Protein AF-A0A931HSE4-F1 (afdb_monomer_lite)

InterPro domains:
  IPR012925 TipAS antibiotic-recognition domain [PF07739] (21-78)
 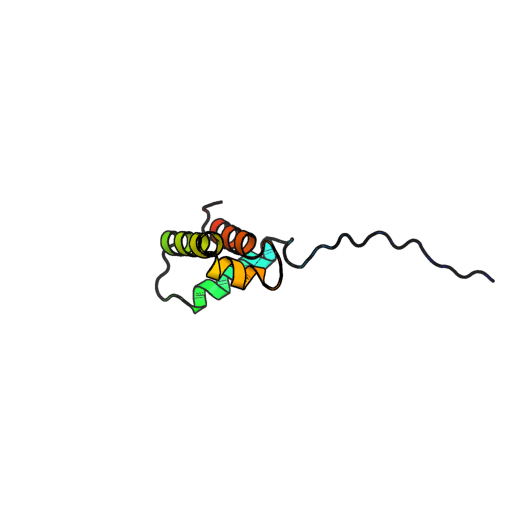 IPR036244 TipA-like multidrug resistance regulator, antibiotic-recognition domain [G3DSA:1.10.490.50] (8-81)
  IPR036244 TipA-like multidrug resistance regulator, antibiotic-recognition domain [SSF89082] (23-80)

Foldseek 3Di:
DDDDDDDDDDDPPPDPLPDLVVVLVVLVVVVVVPDPDDDLVVQLVVLVCCVVPPVNVCVQCVPPHCRSVSSNVSSCVNSVND

Organism: NCBI:txid311194

Structure (mmCIF, N/CA/C/O backbone):
data_AF-A0A931HSE4-F1
#
_entry.id   AF-A0A931HSE4-F1
#
loop_
_atom_site.group_PDB
_atom_site.id
_atom_site.type_symbol
_atom_site.label_atom_id
_atom_site.label_alt_id
_atom_site.label_comp_id
_atom_site.label_asym_id
_atom_site.label_entity_id
_atom_site.label_seq_id
_atom_site.pdbx_PDB_ins_code
_atom_site.Cartn_x
_atom_site.Cartn_y
_atom_site.Cartn_z
_atom_site.occupancy
_atom_site.B_iso_or_equiv
_atom_site.auth_seq_id
_atom_site.auth_comp_id
_atom_site.auth_asym_id
_atom_site.auth_atom_id
_atom_site.pdbx_PDB_model_num
ATOM 1 N N . MET A 1 1 ? 23.292 -45.348 -31.125 1.00 39.94 1 MET A N 1
ATOM 2 C CA . MET A 1 1 ? 23.514 -44.356 -30.051 1.00 39.94 1 MET A CA 1
ATOM 3 C C . MET A 1 1 ? 22.167 -43.767 -29.674 1.00 39.94 1 MET A C 1
ATOM 5 O O . MET A 1 1 ? 21.585 -43.057 -30.479 1.00 39.94 1 MET A O 1
ATOM 9 N N . ILE A 1 2 ? 21.633 -44.146 -28.514 1.00 42.00 2 ILE A N 1
ATOM 10 C CA . ILE A 1 2 ? 20.368 -43.621 -27.987 1.00 42.00 2 ILE A CA 1
ATOM 11 C C . ILE A 1 2 ? 20.734 -42.610 -26.896 1.00 42.00 2 ILE A C 1
ATOM 13 O O . ILE A 1 2 ? 21.102 -43.013 -25.798 1.00 42.00 2 ILE A O 1
ATOM 17 N N . SER A 1 3 ? 20.626 -41.320 -27.203 1.00 38.06 3 SER A N 1
ATOM 18 C CA . SER A 1 3 ? 20.496 -40.241 -26.215 1.00 38.06 3 SER A CA 1
ATOM 19 C C . SER A 1 3 ? 19.283 -39.433 -26.660 1.00 38.06 3 SER A C 1
ATOM 21 O O . SER A 1 3 ? 19.314 -38.801 -27.707 1.00 38.06 3 SER A O 1
ATOM 23 N N . ARG A 1 4 ? 18.099 -39.684 -26.088 1.00 47.56 4 ARG A N 1
ATOM 24 C CA . ARG A 1 4 ? 17.595 -38.970 -24.905 1.00 47.56 4 ARG A CA 1
ATOM 25 C C . ARG A 1 4 ? 17.900 -37.480 -25.015 1.00 47.56 4 ARG A C 1
ATOM 27 O O . ARG A 1 4 ? 18.950 -37.061 -24.561 1.00 47.56 4 ARG A O 1
ATOM 34 N N . ASP A 1 5 ? 16.932 -36.706 -25.493 1.00 49.34 5 ASP A N 1
ATOM 35 C CA . ASP A 1 5 ? 16.533 -35.575 -24.674 1.00 49.34 5 ASP A CA 1
ATOM 36 C C . ASP A 1 5 ? 15.031 -35.339 -24.703 1.00 49.34 5 ASP A C 1
ATOM 38 O O . ASP A 1 5 ? 14.338 -35.362 -25.717 1.00 49.34 5 ASP A O 1
ATOM 42 N N . ASN A 1 6 ? 14.555 -35.282 -23.475 1.00 37.44 6 ASN A N 1
ATOM 43 C CA . ASN A 1 6 ? 13.214 -35.505 -23.009 1.00 37.44 6 ASN A CA 1
ATOM 44 C C . ASN A 1 6 ? 12.441 -34.190 -23.089 1.00 37.44 6 ASN A C 1
ATOM 46 O O . ASN A 1 6 ? 12.909 -33.160 -22.603 1.00 37.44 6 ASN A O 1
ATOM 50 N N . HIS A 1 7 ? 11.228 -34.248 -23.632 1.00 45.62 7 HIS A N 1
ATOM 51 C CA . HIS A 1 7 ? 10.191 -33.249 -23.416 1.00 45.62 7 HIS A CA 1
ATOM 52 C C . HIS A 1 7 ? 10.139 -32.855 -21.928 1.00 45.62 7 HIS A C 1
ATOM 54 O O . HIS A 1 7 ? 9.608 -33.588 -21.092 1.00 45.62 7 HIS A O 1
ATOM 60 N N . ARG A 1 8 ? 10.650 -31.673 -21.570 1.00 46.66 8 ARG A N 1
ATOM 61 C CA . ARG A 1 8 ? 10.331 -31.033 -20.291 1.00 46.66 8 ARG A CA 1
ATOM 62 C C . ARG A 1 8 ? 9.381 -29.876 -20.548 1.00 46.66 8 ARG A C 1
ATOM 64 O O . ARG A 1 8 ? 9.778 -28.777 -20.913 1.00 46.66 8 ARG A O 1
ATOM 71 N N . LYS A 1 9 ? 8.103 -30.232 -20.378 1.00 43.09 9 LYS A N 1
ATOM 72 C CA . LYS A 1 9 ? 6.949 -29.412 -19.990 1.00 43.09 9 LYS A CA 1
ATOM 73 C C . LYS A 1 9 ? 7.303 -27.996 -19.531 1.00 43.09 9 LYS A C 1
ATOM 75 O O . LYS A 1 9 ? 8.161 -27.807 -18.671 1.00 43.09 9 LYS A O 1
ATOM 80 N N . GLY A 1 10 ? 6.530 -27.044 -20.049 1.00 41.50 10 GLY A N 1
ATOM 81 C CA . GLY A 1 10 ? 6.582 -25.634 -19.701 1.00 41.50 10 GLY A CA 1
ATOM 82 C C . GLY A 1 10 ? 6.650 -25.378 -18.198 1.00 41.50 10 GLY A C 1
ATOM 83 O O . GLY A 1 10 ? 5.781 -25.792 -17.431 1.00 41.50 10 GLY A O 1
ATOM 84 N N . ARG A 1 11 ? 7.670 -24.620 -17.802 1.00 41.41 11 ARG A N 1
ATOM 85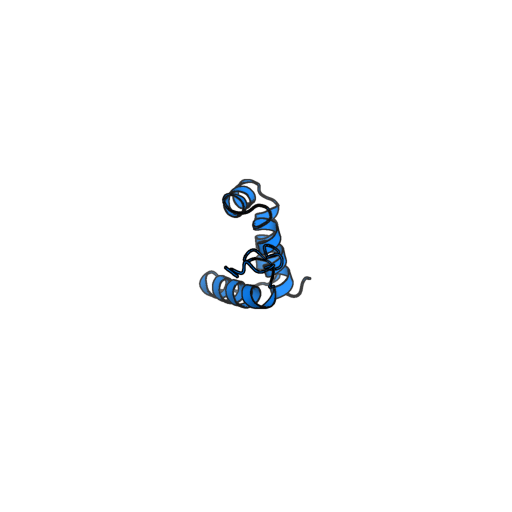 C CA . ARG A 1 11 ? 7.579 -23.765 -16.626 1.00 41.41 11 ARG A CA 1
ATOM 86 C C . ARG A 1 11 ? 6.708 -22.585 -17.034 1.00 41.41 11 ARG A C 1
ATOM 88 O O . ARG A 1 11 ? 7.171 -21.695 -17.736 1.00 41.41 11 ARG A O 1
ATOM 95 N N . ARG A 1 12 ? 5.436 -22.605 -16.629 1.00 44.78 12 ARG A N 1
ATOM 96 C CA . ARG A 1 12 ? 4.702 -21.351 -16.450 1.00 44.78 12 ARG A CA 1
ATOM 97 C C . ARG A 1 12 ? 5.502 -20.571 -15.415 1.00 44.78 12 ARG A C 1
ATOM 99 O O . ARG A 1 12 ? 5.800 -21.110 -14.352 1.00 44.78 12 ARG A O 1
ATOM 106 N N . GLU A 1 13 ? 5.927 -19.373 -15.772 1.00 44.38 13 GLU A N 1
ATOM 107 C CA . GLU A 1 13 ? 6.644 -18.468 -14.886 1.00 44.38 13 GLU A CA 1
ATOM 108 C C . GLU A 1 13 ? 5.685 -18.003 -13.787 1.00 44.38 13 GLU A C 1
ATOM 110 O O . GLU A 1 13 ? 5.058 -16.953 -13.867 1.00 44.38 13 GLU A O 1
ATOM 115 N N . SER A 1 14 ? 5.514 -18.824 -12.755 1.00 46.97 14 SER A N 1
ATOM 116 C CA . SER A 1 14 ? 4.942 -18.391 -11.490 1.00 46.97 14 SER A CA 1
ATOM 117 C C . SER A 1 14 ? 6.012 -17.563 -10.785 1.00 46.97 14 SER A C 1
ATOM 119 O O . SER A 1 14 ? 6.848 -18.090 -10.049 1.00 46.97 14 SER A O 1
ATOM 121 N N . GLY A 1 15 ? 6.038 -16.266 -11.092 1.00 48.56 15 GLY A N 1
ATOM 122 C CA . GLY A 1 15 ? 6.793 -15.291 -10.316 1.00 48.56 15 GLY A CA 1
ATOM 123 C C . GLY A 1 15 ? 6.353 -15.306 -8.842 1.00 48.56 15 GLY A C 1
ATOM 124 O O . GLY A 1 15 ? 5.262 -15.786 -8.531 1.00 48.56 15 GLY A O 1
ATOM 125 N N . PRO A 1 16 ? 7.165 -14.758 -7.923 1.00 50.03 16 PRO A N 1
ATOM 126 C CA . PRO A 1 16 ? 7.003 -14.893 -6.465 1.00 50.03 16 PRO A CA 1
ATOM 127 C C . PRO A 1 16 ? 5.752 -14.212 -5.863 1.00 50.03 16 PRO A C 1
ATOM 129 O O . PRO A 1 16 ? 5.660 -14.066 -4.650 1.00 50.03 16 PRO A O 1
ATOM 132 N N . PHE A 1 17 ? 4.793 -13.790 -6.689 1.00 50.50 17 PHE A N 1
ATOM 133 C CA . PHE A 1 17 ? 3.615 -13.007 -6.306 1.00 50.50 17 PHE A CA 1
ATOM 134 C C . PHE A 1 17 ? 2.283 -13.745 -6.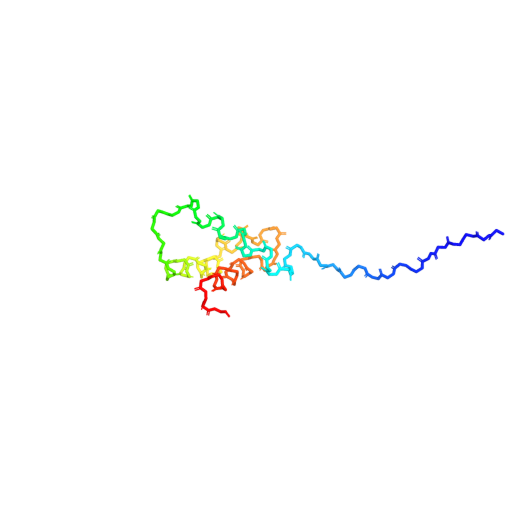520 1.00 50.50 17 PHE A C 1
ATOM 136 O O . PHE A 1 17 ? 1.230 -13.132 -6.398 1.00 50.50 17 PHE A O 1
ATOM 143 N N . HIS A 1 18 ? 2.293 -15.040 -6.861 1.00 53.88 18 HIS A N 1
ATOM 144 C CA . HIS A 1 18 ? 1.058 -15.753 -7.224 1.00 53.88 18 HIS A CA 1
ATOM 145 C C . HIS A 1 18 ? 0.382 -16.508 -6.061 1.00 53.88 18 HIS A C 1
ATOM 147 O O . HIS A 1 18 ? -0.779 -16.900 -6.187 1.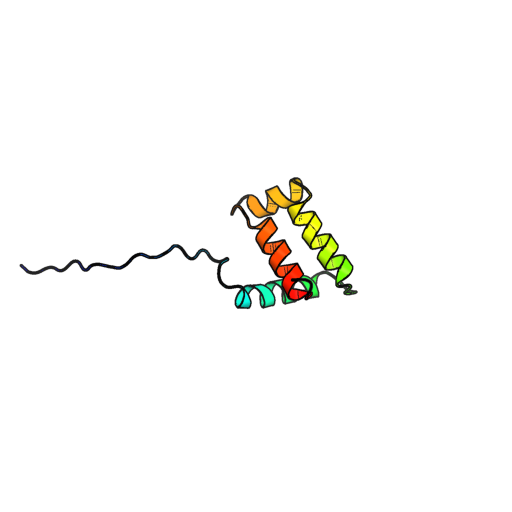00 53.88 18 HIS A O 1
ATOM 153 N N . ASP A 1 19 ? 1.061 -16.659 -4.918 1.00 55.06 19 ASP A N 1
ATOM 154 C CA . ASP A 1 19 ? 0.565 -17.445 -3.782 1.00 55.06 19 ASP A CA 1
ATOM 155 C C . ASP A 1 19 ? 0.170 -16.528 -2.611 1.00 55.06 19 ASP A C 1
ATOM 157 O O . ASP A 1 19 ? 0.967 -16.219 -1.721 1.00 55.06 19 ASP A O 1
ATOM 161 N N . ALA A 1 20 ? -1.093 -16.090 -2.608 1.00 52.62 20 ALA A N 1
ATOM 162 C CA . ALA A 1 20 ? -1.683 -15.205 -1.594 1.00 52.62 20 ALA A CA 1
ATOM 163 C C . ALA A 1 20 ? -1.468 -15.618 -0.110 1.00 52.62 20 ALA A C 1
ATOM 165 O O . ALA A 1 20 ? -1.244 -14.727 0.715 1.00 52.62 20 ALA A O 1
ATOM 166 N N . PRO A 1 21 ? -1.473 -16.915 0.280 1.00 56.38 21 PRO A N 1
ATOM 167 C CA . PRO A 1 21 ? -1.359 -17.306 1.693 1.00 56.38 21 PRO A CA 1
ATOM 168 C C . PRO A 1 21 ? 0.013 -17.026 2.321 1.00 56.38 21 PRO A C 1
ATOM 170 O O . PRO A 1 21 ? 0.115 -16.756 3.518 1.00 56.38 21 PRO A O 1
ATOM 173 N N . THR A 1 22 ? 1.088 -17.099 1.535 1.00 61.22 22 THR A N 1
ATOM 174 C CA . THR A 1 22 ? 2.463 -16.908 2.028 1.00 61.22 22 THR A CA 1
ATOM 175 C C . THR A 1 22 ? 2.760 -15.431 2.286 1.00 61.22 22 THR A C 1
ATOM 177 O O . THR A 1 22 ? 3.574 -15.096 3.140 1.00 61.22 22 THR A O 1
ATOM 180 N N . LEU A 1 23 ? 2.064 -14.546 1.571 1.00 59.41 23 LEU A N 1
ATOM 181 C CA . LEU A 1 23 ? 2.302 -13.105 1.566 1.00 59.41 23 LEU A CA 1
ATOM 182 C C . LEU A 1 23 ? 1.512 -12.382 2.665 1.00 59.41 23 LEU A C 1
ATOM 184 O O . LEU A 1 23 ? 2.036 -11.435 3.245 1.00 59.41 23 LEU A O 1
ATOM 188 N N . GLN A 1 24 ? 0.329 -12.883 3.048 1.00 59.38 24 GLN A N 1
ATOM 189 C CA . GLN A 1 24 ? -0.404 -12.389 4.227 1.00 59.38 24 GLN A CA 1
ATOM 190 C C . GLN A 1 24 ? 0.452 -12.416 5.497 1.00 59.38 24 GLN A C 1
ATOM 192 O O . GLN A 1 24 ? 0.508 -11.427 6.221 1.00 59.38 24 GLN A O 1
ATOM 197 N N . LYS A 1 25 ? 1.175 -13.519 5.729 1.00 62.69 25 LYS A N 1
ATOM 198 C CA . LYS A 1 25 ? 2.035 -13.672 6.913 1.00 62.69 25 LYS A CA 1
ATOM 199 C C . LYS A 1 25 ? 3.191 -12.674 6.954 1.00 62.69 25 LYS A C 1
ATOM 201 O O . LYS A 1 25 ? 3.650 -12.313 8.033 1.00 62.69 25 LYS A O 1
ATOM 206 N N . GLU A 1 26 ? 3.688 -12.249 5.799 1.00 68.62 26 GLU A N 1
ATOM 207 C CA . GLU A 1 26 ? 4.789 -11.285 5.721 1.00 68.62 26 GLU A CA 1
ATOM 208 C C . GLU A 1 26 ? 4.284 -9.843 5.874 1.00 68.62 26 GLU A C 1
ATOM 210 O O . GLU A 1 26 ? 4.928 -9.040 6.549 1.00 68.62 26 GLU A O 1
ATOM 215 N N . VAL A 1 27 ? 3.094 -9.534 5.341 1.00 68.44 27 VAL A N 1
ATOM 216 C CA . VAL A 1 27 ? 2.410 -8.251 5.581 1.00 68.44 27 VAL A CA 1
ATOM 217 C C . VAL A 1 27 ? 2.064 -8.092 7.061 1.00 68.44 27 VAL A C 1
ATOM 219 O O . VAL A 1 27 ? 2.349 -7.047 7.636 1.00 68.44 27 VAL A O 1
ATOM 222 N N . GLU A 1 28 ? 1.532 -9.134 7.701 1.00 65.25 28 GLU A N 1
ATOM 223 C CA . GLU A 1 28 ? 1.218 -9.143 9.135 1.00 65.25 28 GLU A CA 1
ATOM 224 C C . GLU A 1 28 ? 2.444 -8.789 9.990 1.00 65.25 28 GLU A C 1
ATOM 226 O O . GLU A 1 28 ? 2.395 -7.861 10.800 1.00 65.25 28 GLU A O 1
ATOM 231 N N . LYS A 1 29 ? 3.578 -9.462 9.754 1.00 69.12 29 LYS A N 1
ATOM 232 C CA . LYS A 1 29 ? 4.832 -9.166 10.460 1.00 69.12 29 LYS A CA 1
ATOM 233 C C . LYS A 1 29 ? 5.280 -7.726 10.234 1.00 69.12 29 LYS A C 1
ATOM 235 O O . LYS A 1 29 ? 5.620 -7.047 11.197 1.00 69.12 29 LYS A O 1
ATOM 240 N N . TRP A 1 30 ? 5.290 -7.255 8.986 1.00 71.69 30 TRP A N 1
ATOM 241 C CA . TRP A 1 30 ? 5.734 -5.899 8.657 1.00 71.69 30 TRP A CA 1
ATOM 242 C C . TRP A 1 30 ? 4.878 -4.825 9.349 1.00 71.69 30 TRP A C 1
ATOM 244 O O . TRP A 1 30 ? 5.433 -3.893 9.931 1.00 71.69 30 TRP A O 1
ATOM 254 N N . LEU A 1 31 ? 3.553 -5.004 9.376 1.00 65.56 31 LEU A N 1
ATOM 255 C CA . LEU A 1 31 ? 2.625 -4.069 10.020 1.00 65.56 31 LEU A CA 1
ATOM 256 C C . LEU A 1 31 ? 2.807 -3.990 11.539 1.00 65.56 31 LEU A C 1
ATOM 258 O O . LEU A 1 31 ? 2.747 -2.898 12.107 1.00 65.56 31 LEU A O 1
ATOM 262 N N . MET A 1 32 ? 3.093 -5.118 12.195 1.00 64.38 32 MET A N 1
ATOM 263 C CA . MET A 1 32 ? 3.332 -5.154 13.642 1.00 64.38 32 MET A CA 1
ATOM 264 C C . MET A 1 32 ? 4.632 -4.455 14.072 1.00 64.38 32 MET A C 1
ATOM 266 O O . MET A 1 32 ? 4.720 -4.005 15.212 1.00 64.38 32 MET A O 1
ATOM 270 N N . TYR A 1 33 ? 5.638 -4.343 13.197 1.00 61.44 33 TYR A N 1
ATOM 271 C CA . TYR A 1 33 ? 6.917 -3.704 13.545 1.00 61.44 33 TYR A CA 1
ATOM 272 C C . TYR A 1 33 ? 6.869 -2.177 13.533 1.00 61.44 33 TYR A C 1
ATOM 274 O O . TYR A 1 33 ? 7.673 -1.537 14.210 1.00 61.44 33 TYR A O 1
ATOM 282 N N . THR A 1 34 ? 5.979 -1.580 12.743 1.00 58.19 34 THR A N 1
ATOM 283 C CA . THR A 1 34 ? 6.065 -0.147 12.449 1.00 58.19 34 THR A CA 1
ATOM 284 C C . THR A 1 34 ? 5.132 0.721 13.287 1.00 58.19 34 THR A C 1
ATOM 286 O O . THR A 1 34 ? 5.415 1.909 13.432 1.00 58.19 34 THR A O 1
ATOM 289 N N . TRP A 1 35 ? 4.010 0.199 13.794 1.00 60.22 35 TRP A N 1
ATOM 290 C CA . TRP A 1 35 ? 2.943 1.026 14.379 1.00 60.22 35 TRP A CA 1
ATOM 291 C C . TRP A 1 35 ? 2.555 0.556 15.790 1.00 60.22 35 TRP A C 1
ATOM 293 O O . TRP A 1 35 ? 2.242 -0.610 16.005 1.00 60.22 35 TRP A O 1
ATOM 303 N N . SER A 1 36 ? 2.547 1.481 16.758 1.00 61.31 36 SER A N 1
ATOM 304 C CA . SER A 1 36 ? 2.189 1.219 18.163 1.00 61.31 36 SER A CA 1
ATOM 305 C C . SER A 1 36 ? 0.679 1.214 18.434 1.00 61.31 36 SER A C 1
ATOM 307 O O . SER A 1 36 ? 0.249 0.672 19.452 1.00 61.31 36 SER A O 1
ATOM 309 N N . SER A 1 37 ? -0.137 1.785 17.538 1.00 61.19 37 SER A N 1
ATOM 310 C CA . SER A 1 37 ? -1.595 1.643 17.554 1.00 61.19 37 SER A CA 1
ATOM 311 C C . SER A 1 37 ? -2.109 1.226 16.176 1.00 61.19 37 SER A C 1
ATOM 313 O O . SER A 1 37 ? -1.690 1.736 15.136 1.00 61.19 37 SER A O 1
ATOM 315 N N . TYR A 1 38 ? -2.993 0.234 16.175 1.00 61.22 38 TYR A N 1
ATOM 316 C CA . TYR A 1 38 ? -3.490 -0.424 14.977 1.00 61.22 38 TYR A CA 1
ATOM 317 C C . TYR A 1 38 ? -4.933 0.018 14.715 1.00 61.22 38 TYR A C 1
ATOM 319 O O . TYR A 1 38 ? -5.846 -0.389 15.430 1.00 61.22 38 TYR A O 1
ATOM 327 N N . SER A 1 39 ? -5.151 0.844 13.689 1.00 79.19 39 SER A N 1
ATOM 328 C CA . SER A 1 39 ? -6.478 1.055 13.093 1.00 79.19 39 SER A CA 1
ATOM 329 C C . SER A 1 39 ? -6.475 0.463 11.691 1.00 79.19 39 SER A C 1
ATOM 331 O O . SER A 1 39 ? -5.578 0.750 10.890 1.00 79.19 39 SER A O 1
ATOM 333 N N . LYS A 1 40 ? -7.475 -0.375 11.403 1.00 79.94 40 LYS A N 1
ATOM 334 C CA . LYS A 1 40 ? -7.634 -1.016 10.095 1.00 79.94 40 LYS A CA 1
ATOM 335 C C . LYS A 1 40 ? -7.851 0.025 8.999 1.00 79.94 40 LYS A C 1
ATOM 337 O O . LYS A 1 40 ? -7.281 -0.080 7.921 1.00 79.94 40 LYS A O 1
ATOM 342 N N . GLU A 1 41 ? -8.598 1.072 9.313 1.00 81.94 41 GLU A N 1
ATOM 343 C CA . GLU A 1 41 ? -8.928 2.172 8.413 1.00 81.94 41 GLU A CA 1
ATOM 344 C C . GLU A 1 41 ? -7.671 2.945 8.006 1.00 81.94 41 GLU A C 1
ATOM 346 O O . GLU A 1 41 ? -7.473 3.242 6.830 1.00 81.94 41 GLU A O 1
ATOM 351 N N . ALA A 1 42 ? -6.777 3.216 8.962 1.00 82.31 42 ALA A N 1
ATOM 352 C CA . ALA A 1 42 ? -5.517 3.900 8.685 1.00 82.31 42 ALA A CA 1
ATOM 353 C C . ALA A 1 42 ? -4.584 3.062 7.792 1.00 82.31 42 ALA A C 1
ATOM 355 O O . ALA A 1 42 ? -3.932 3.598 6.896 1.00 82.31 42 ALA A O 1
ATOM 356 N N . HIS A 1 43 ? -4.567 1.742 7.986 1.00 81.38 43 HIS A N 1
ATOM 357 C CA . HIS A 1 43 ? -3.796 0.819 7.153 1.00 81.38 43 HIS A CA 1
ATOM 358 C C . HIS A 1 43 ? -4.369 0.677 5.739 1.00 81.38 43 HIS A C 1
ATOM 360 O O . HIS A 1 43 ? -3.605 0.633 4.776 1.00 81.38 43 HIS A O 1
ATOM 366 N N . ALA A 1 44 ? -5.696 0.662 5.594 1.00 85.75 44 ALA A N 1
ATOM 367 C CA . ALA A 1 44 ? -6.345 0.693 4.286 1.00 85.75 44 ALA A CA 1
ATOM 368 C C . ALA A 1 44 ? -6.067 2.014 3.555 1.00 85.75 44 ALA A C 1
ATOM 370 O O . ALA A 1 44 ? -5.695 2.002 2.385 1.00 85.75 44 ALA A O 1
ATOM 371 N N . GLY A 1 45 ? -6.151 3.148 4.257 1.00 86.75 45 GLY A N 1
ATOM 372 C CA . GLY A 1 45 ? -5.795 4.453 3.697 1.00 86.75 45 GLY A CA 1
ATOM 373 C C . GLY A 1 45 ? -4.334 4.519 3.238 1.00 86.75 45 GLY A C 1
ATOM 374 O O . GLY A 1 45 ? -4.048 5.028 2.157 1.00 86.75 45 GLY A O 1
ATOM 375 N N . LEU A 1 46 ? -3.407 3.943 4.010 1.00 85.19 46 LEU A N 1
ATOM 376 C CA . LEU A 1 46 ? -1.997 3.851 3.626 1.00 85.19 46 LEU A CA 1
ATOM 377 C C . LEU A 1 46 ? -1.786 2.963 2.389 1.00 85.19 46 LEU A C 1
ATOM 379 O O . LEU A 1 46 ? -1.010 3.321 1.503 1.00 85.19 46 LEU A O 1
ATOM 383 N N . ALA A 1 47 ? -2.489 1.832 2.310 1.00 88.62 47 ALA A N 1
ATOM 384 C CA . ALA A 1 47 ? -2.439 0.936 1.160 1.00 88.62 47 ALA A CA 1
ATOM 385 C C . ALA A 1 47 ? -2.871 1.642 -0.136 1.00 88.62 47 ALA A C 1
ATOM 387 O O . ALA A 1 47 ? -2.234 1.465 -1.176 1.00 88.62 47 ALA A O 1
ATOM 388 N N . GLU A 1 48 ? -3.901 2.489 -0.071 1.00 88.25 48 GLU A N 1
ATOM 389 C CA . GLU A 1 48 ? -4.350 3.277 -1.223 1.00 88.25 48 GLU A CA 1
ATOM 390 C C . GLU A 1 48 ? -3.324 4.328 -1.664 1.00 88.25 48 GLU A C 1
ATOM 392 O O . GLU A 1 48 ? -3.175 4.568 -2.864 1.00 88.25 48 GLU A O 1
ATOM 397 N N . ILE A 1 49 ? -2.552 4.911 -0.739 1.00 88.88 49 ILE A N 1
ATOM 398 C CA . ILE A 1 49 ? -1.482 5.868 -1.078 1.00 88.88 49 ILE A CA 1
ATOM 399 C C . ILE A 1 49 ? -0.402 5.203 -1.941 1.00 88.88 49 ILE A C 1
ATOM 401 O O . ILE A 1 49 ? 0.079 5.828 -2.887 1.00 88.88 49 ILE A O 1
ATOM 405 N N . TYR A 1 50 ? -0.059 3.933 -1.686 1.00 85.38 50 TYR A N 1
ATOM 406 C CA . TYR A 1 50 ? 0.951 3.216 -2.477 1.00 85.38 50 TYR A CA 1
ATOM 407 C C . TYR A 1 50 ? 0.595 3.081 -3.951 1.00 85.38 50 TYR A C 1
ATOM 409 O O . TYR A 1 50 ? 1.490 3.032 -4.795 1.00 85.38 50 TYR A O 1
ATOM 417 N N . VAL A 1 51 ? -0.701 3.025 -4.253 1.00 88.69 51 VAL A N 1
ATOM 418 C CA . VAL A 1 51 ? -1.198 2.929 -5.622 1.00 88.69 51 VAL A CA 1
ATOM 419 C C . VAL A 1 51 ? -1.657 4.273 -6.141 1.00 88.69 51 VAL A C 1
ATOM 421 O O . VAL A 1 51 ? -1.701 4.399 -7.348 1.00 88.69 51 VAL A O 1
ATOM 424 N N . SER A 1 52 ? -1.980 5.267 -5.318 1.00 88.69 52 SER A N 1
ATOM 425 C CA . SER A 1 52 ? -2.499 6.561 -5.787 1.00 88.69 52 SER A CA 1
ATOM 426 C C . SER A 1 52 ? -1.392 7.571 -6.095 1.00 88.69 52 SER A C 1
ATOM 428 O O . SER A 1 52 ? -1.482 8.290 -7.090 1.00 88.69 52 SER A O 1
ATOM 430 N N . ASP A 1 53 ? -0.325 7.597 -5.296 1.00 91.50 53 ASP A N 1
ATOM 431 C CA . ASP A 1 53 ? 0.802 8.514 -5.477 1.00 91.50 53 ASP A CA 1
ATOM 432 C C . ASP A 1 53 ? 1.903 7.861 -6.330 1.00 91.50 53 ASP A C 1
ATOM 434 O O . ASP A 1 53 ? 2.426 6.785 -6.029 1.00 91.50 53 ASP A O 1
ATOM 438 N N . GLU A 1 54 ? 2.270 8.534 -7.420 1.00 88.81 54 GLU A N 1
ATOM 439 C CA . GLU A 1 54 ? 3.227 8.035 -8.405 1.00 88.81 54 GLU A CA 1
ATOM 440 C C . GLU A 1 54 ? 4.639 7.822 -7.843 1.00 88.81 54 GLU A C 1
ATOM 442 O O . GLU A 1 54 ? 5.351 6.936 -8.316 1.00 88.81 54 GLU A O 1
ATOM 447 N N . ARG A 1 55 ? 5.051 8.569 -6.811 1.00 89.62 55 ARG A N 1
ATOM 448 C CA . ARG A 1 55 ? 6.366 8.402 -6.171 1.00 89.62 55 ARG A CA 1
ATOM 449 C C . ARG A 1 55 ? 6.447 7.055 -5.463 1.00 89.62 55 ARG A C 1
ATOM 451 O O . ARG A 1 55 ? 7.432 6.333 -5.623 1.00 89.62 55 ARG A O 1
ATOM 458 N N . PHE A 1 56 ? 5.398 6.698 -4.722 1.00 87.00 56 PHE A N 1
ATOM 459 C CA . PHE A 1 56 ? 5.308 5.400 -4.057 1.00 87.00 56 PHE A CA 1
ATOM 460 C C . PHE A 1 56 ? 5.107 4.273 -5.064 1.00 87.00 56 PHE A C 1
ATOM 462 O O . PHE A 1 56 ? 5.819 3.267 -4.998 1.00 87.00 56 PHE A O 1
ATOM 469 N N . ARG A 1 57 ? 4.214 4.465 -6.042 1.00 89.81 57 ARG A N 1
ATOM 470 C CA . ARG A 1 57 ? 3.986 3.488 -7.109 1.00 89.81 57 ARG A CA 1
ATOM 471 C C . ARG A 1 57 ? 5.292 3.165 -7.834 1.00 89.81 57 ARG A C 1
ATOM 473 O O . ARG A 1 57 ? 5.682 2.004 -7.902 1.00 89.81 57 ARG A O 1
ATOM 480 N N . SER A 1 58 ? 6.033 4.187 -8.259 1.00 89.44 58 SER A N 1
ATOM 481 C CA . SER A 1 58 ? 7.325 4.031 -8.938 1.00 89.44 58 SER A CA 1
ATOM 482 C C . SER A 1 58 ? 8.365 3.328 -8.068 1.00 89.44 58 SER A C 1
ATOM 484 O O . SER A 1 58 ? 9.114 2.493 -8.569 1.00 89.44 58 SER A O 1
ATOM 486 N N . TYR A 1 59 ? 8.407 3.614 -6.763 1.00 88.75 59 TYR A N 1
ATOM 487 C CA . TYR A 1 59 ? 9.325 2.941 -5.843 1.00 88.75 59 TYR A CA 1
ATOM 488 C C . TYR A 1 59 ? 9.089 1.424 -5.810 1.00 88.75 59 TYR A C 1
ATOM 490 O O . TYR A 1 59 ? 10.029 0.645 -6.000 1.00 88.75 59 TYR A O 1
ATOM 498 N N . TYR A 1 60 ? 7.837 0.993 -5.638 1.00 8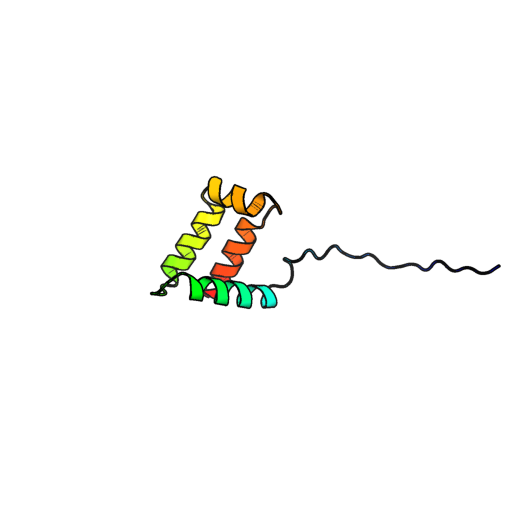4.00 60 TYR A N 1
ATOM 499 C CA . TYR A 1 60 ? 7.497 -0.430 -5.574 1.00 84.00 60 TYR A CA 1
ATOM 500 C C . TYR A 1 60 ? 7.544 -1.113 -6.945 1.00 84.00 60 TYR A C 1
ATOM 502 O O . TYR A 1 60 ? 7.978 -2.264 -7.040 1.00 84.00 60 TYR A O 1
ATOM 510 N N . GLU A 1 61 ? 7.177 -0.407 -8.012 1.00 89.00 61 GLU A N 1
ATOM 511 C CA . GLU A 1 61 ? 7.175 -0.948 -9.373 1.00 89.00 61 GLU A CA 1
ATOM 512 C C . GLU A 1 61 ? 8.534 -0.909 -10.073 1.00 89.00 61 GLU A C 1
ATOM 514 O O . GLU A 1 61 ? 8.714 -1.594 -11.079 1.00 89.00 61 GLU A O 1
ATOM 519 N N . SER A 1 62 ? 9.519 -0.202 -9.509 1.00 87.69 62 SER A N 1
ATOM 520 C CA . SER A 1 62 ? 10.879 -0.072 -10.060 1.00 87.69 62 SER A CA 1
ATOM 521 C C . SER A 1 62 ? 11.546 -1.405 -10.410 1.00 87.69 62 SER A C 1
ATOM 523 O O . SER A 1 62 ? 12.396 -1.462 -11.296 1.00 87.69 62 SER A O 1
ATOM 525 N N . ARG A 1 63 ? 11.173 -2.487 -9.713 1.00 83.38 63 ARG A N 1
ATOM 526 C CA . ARG A 1 63 ? 11.711 -3.837 -9.938 1.00 83.38 63 ARG A CA 1
ATOM 527 C C . ARG A 1 63 ? 10.719 -4.785 -10.602 1.00 83.38 63 ARG A C 1
ATOM 529 O O . ARG A 1 63 ? 11.144 -5.687 -11.314 1.00 83.38 63 ARG A O 1
ATOM 536 N N . VAL A 1 64 ? 9.426 -4.646 -10.311 1.00 86.38 64 VAL A N 1
ATOM 537 C CA . VAL A 1 64 ? 8.360 -5.527 -10.812 1.00 86.38 64 VAL A CA 1
ATOM 538 C C . VAL A 1 64 ? 7.090 -4.699 -10.979 1.00 86.38 64 VAL A C 1
ATOM 540 O O . VAL A 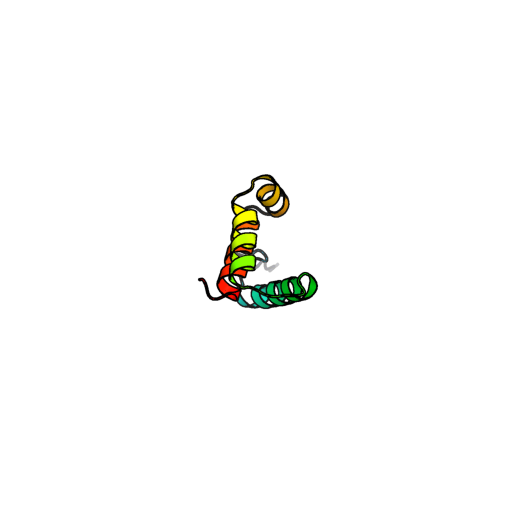1 64 ? 6.552 -4.203 -9.991 1.00 86.38 64 VAL A O 1
ATOM 543 N N . LYS A 1 65 ? 6.599 -4.578 -12.217 1.00 87.25 65 LYS A N 1
ATOM 544 C CA . LYS A 1 65 ? 5.319 -3.918 -12.519 1.00 87.25 65 LYS A CA 1
ATOM 545 C C . LYS A 1 65 ? 4.159 -4.617 -11.802 1.00 87.25 65 LYS A C 1
ATOM 547 O O . LYS A 1 65 ? 4.170 -5.840 -11.687 1.00 87.25 65 LYS A O 1
ATOM 552 N N . GLY A 1 66 ? 3.178 -3.853 -11.323 1.00 86.38 66 GLY A N 1
ATOM 553 C CA . GLY A 1 66 ? 2.024 -4.366 -10.578 1.00 86.38 66 GLY A CA 1
ATOM 554 C C . GLY A 1 66 ? 2.305 -4.660 -9.102 1.00 86.38 66 GLY A C 1
ATOM 555 O O . GLY A 1 66 ? 1.409 -5.080 -8.373 1.00 86.38 66 GLY A O 1
ATOM 556 N N . ARG A 1 67 ? 3.534 -4.436 -8.609 1.00 88.44 67 ARG A N 1
ATOM 557 C CA . ARG A 1 67 ? 3.873 -4.705 -7.202 1.00 88.44 67 ARG A CA 1
ATOM 558 C C . ARG A 1 67 ? 3.140 -3.776 -6.232 1.00 88.44 67 ARG A C 1
ATOM 560 O O . ARG A 1 67 ? 2.785 -4.218 -5.143 1.00 88.44 67 ARG A O 1
ATOM 567 N N . ALA A 1 68 ? 2.921 -2.515 -6.605 1.00 89.62 68 ALA A N 1
ATOM 568 C CA . ALA A 1 68 ? 2.198 -1.564 -5.761 1.00 89.62 68 ALA A CA 1
ATOM 569 C C . ALA A 1 68 ? 0.735 -1.999 -5.559 1.00 89.62 68 ALA A C 1
ATOM 571 O O . ALA A 1 68 ? 0.251 -2.055 -4.430 1.00 89.62 68 ALA A O 1
ATOM 572 N N . GLU A 1 69 ? 0.061 -2.382 -6.646 1.00 89.88 69 GLU A N 1
ATOM 573 C CA . GLU A 1 69 ? -1.316 -2.891 -6.622 1.00 89.88 69 GLU A CA 1
ATOM 574 C C . GLU A 1 69 ? -1.424 -4.192 -5.830 1.00 89.88 69 GLU A C 1
ATOM 576 O O . GLU A 1 69 ? -2.324 -4.351 -5.006 1.00 89.88 69 GLU A O 1
ATOM 581 N N . PHE A 1 70 ? -0.457 -5.089 -6.024 1.00 88.06 70 PHE A N 1
ATOM 582 C CA . PHE A 1 70 ? -0.368 -6.333 -5.277 1.00 88.06 70 PHE A CA 1
ATOM 583 C C . PHE A 1 70 ? -0.227 -6.096 -3.763 1.00 88.06 70 PHE A C 1
ATOM 585 O O . PHE A 1 70 ? -0.896 -6.751 -2.960 1.00 88.06 70 PHE A O 1
ATOM 592 N N . LEU A 1 71 ? 0.631 -5.151 -3.362 1.00 86.50 71 LEU A N 1
ATOM 593 C CA . LEU A 1 71 ? 0.832 -4.797 -1.957 1.00 86.50 71 LEU A CA 1
ATOM 594 C C . LEU A 1 71 ? -0.446 -4.215 -1.343 1.00 86.50 71 LEU A C 1
ATOM 596 O O . LEU A 1 71 ? -0.836 -4.635 -0.254 1.00 86.50 71 LEU A O 1
ATOM 600 N N . ARG A 1 72 ? -1.122 -3.301 -2.052 1.00 91.38 72 ARG A N 1
ATOM 601 C CA . ARG A 1 72 ? -2.411 -2.751 -1.612 1.00 91.38 72 ARG A CA 1
ATOM 602 C C . ARG A 1 72 ? -3.427 -3.863 -1.390 1.00 91.38 72 ARG A C 1
ATOM 604 O O . ARG A 1 72 ? -4.011 -3.948 -0.315 1.00 91.38 72 ARG A O 1
ATOM 611 N N . ASP A 1 73 ? -3.615 -4.723 -2.385 1.00 90.06 73 ASP A N 1
ATOM 612 C CA . ASP A 1 73 ? -4.595 -5.805 -2.312 1.00 90.06 73 ASP A CA 1
ATOM 613 C C . ASP A 1 73 ? -4.286 -6.766 -1.159 1.00 90.06 73 ASP A C 1
ATOM 615 O O . ASP A 1 73 ? -5.193 -7.161 -0.432 1.00 90.06 73 ASP A O 1
ATOM 619 N N . SER A 1 74 ? -3.008 -7.066 -0.922 1.00 88.19 74 SER A N 1
ATOM 620 C CA . SER A 1 74 ? -2.583 -7.901 0.207 1.00 88.19 74 SER A CA 1
ATOM 621 C C . SER A 1 74 ? -2.951 -7.281 1.558 1.00 88.19 74 SER A C 1
ATOM 623 O O . SER A 1 74 ? -3.435 -7.983 2.446 1.00 88.19 74 SER A O 1
ATOM 625 N N . ILE A 1 75 ? -2.762 -5.965 1.708 1.00 86.56 75 ILE A N 1
ATOM 626 C CA . ILE A 1 75 ? -3.146 -5.237 2.922 1.00 86.56 75 ILE A CA 1
ATOM 627 C C . ILE A 1 75 ? -4.673 -5.238 3.080 1.00 86.56 75 ILE A C 1
ATOM 629 O O . ILE A 1 75 ? -5.167 -5.550 4.158 1.00 86.56 75 ILE A O 1
ATOM 633 N N . LEU A 1 76 ? -5.437 -4.964 2.019 1.00 87.56 76 LEU A N 1
ATOM 634 C CA . LEU A 1 76 ? -6.904 -4.936 2.089 1.00 87.56 76 LEU A CA 1
ATOM 635 C C . LEU A 1 76 ? -7.510 -6.296 2.464 1.00 87.56 76 LEU A C 1
ATOM 637 O O . LEU A 1 76 ? -8.414 -6.340 3.301 1.00 87.56 76 LEU A O 1
ATOM 641 N N . VAL A 1 77 ? -6.984 -7.393 1.909 1.00 88.38 77 VAL A N 1
ATOM 642 C CA . VAL A 1 77 ? -7.415 -8.754 2.269 1.00 88.38 77 VAL A CA 1
ATOM 643 C C . VAL A 1 77 ? -7.083 -9.059 3.731 1.00 88.38 77 VAL A C 1
ATOM 645 O O . VAL A 1 77 ? -7.924 -9.579 4.459 1.00 88.38 77 VAL A O 1
ATOM 648 N N . TYR A 1 78 ? -5.883 -8.702 4.200 1.00 84.94 78 TYR A N 1
ATOM 649 C CA . TYR A 1 78 ? -5.498 -8.895 5.603 1.00 84.94 78 TYR A CA 1
ATOM 650 C C . TYR A 1 78 ? -6.419 -8.137 6.577 1.00 84.94 78 TYR A C 1
ATOM 652 O O . TYR A 1 78 ? -6.768 -8.638 7.646 1.00 84.94 78 TYR A O 1
ATOM 660 N N . LEU A 1 79 ? -6.865 -6.940 6.195 1.00 86.06 79 LEU A N 1
ATOM 661 C CA . LEU A 1 79 ? -7.778 -6.129 7.001 1.00 86.06 79 LEU A CA 1
ATOM 662 C C . LEU A 1 79 ? -9.231 -6.635 6.975 1.00 86.06 79 LEU A C 1
ATOM 664 O O . LEU A 1 79 ? -10.006 -6.294 7.880 1.00 86.06 79 LEU A O 1
ATOM 668 N N . GLY A 1 80 ? -9.577 -7.473 5.992 1.00 85.19 80 GLY A N 1
ATOM 669 C CA . GLY A 1 80 ? -10.927 -7.981 5.746 1.00 85.19 80 GLY A CA 1
ATOM 670 C C . GLY A 1 80 ? -11.808 -7.029 4.933 1.00 85.19 80 GLY A C 1
ATOM 671 O O . GLY A 1 80 ? -13.029 -7.108 5.028 1.00 85.19 80 GLY A O 1
ATOM 672 N N . TYR A 1 81 ? -11.210 -6.109 4.170 1.00 80.81 81 TYR A N 1
ATOM 673 C CA . TYR A 1 81 ? -11.940 -5.197 3.280 1.00 80.81 81 TYR A CA 1
ATOM 674 C C . TYR A 1 81 ? -12.179 -5.778 1.876 1.00 80.81 81 TYR A C 1
ATOM 676 O O . TYR A 1 81 ? -12.922 -5.185 1.095 1.00 80.81 81 TYR A O 1
ATOM 684 N N . LYS A 1 82 ? -11.550 -6.912 1.546 1.00 67.25 82 LYS A N 1
ATOM 685 C CA . LYS A 1 82 ? -11.603 -7.586 0.243 1.00 67.25 82 LYS A CA 1
ATOM 686 C C . LYS A 1 82 ? -11.475 -9.093 0.439 1.00 67.25 82 LYS A C 1
ATOM 688 O O . LYS A 1 82 ? -12.142 -9.830 -0.315 1.00 67.25 82 LYS A O 1
#

pLDDT: mean 71.39, std 17.65, range [37.44, 91.5]

Radius of gyration: 18.37 Å; chains: 1; bounding box: 36×53×48 Å

Sequence (82 aa):
MISRDNHRKGRRESGPFHDAPTLQKEVEKWLMYTWSSYSKEAHAGLAEIYVSDERFRSYYESRVKGRAEFLRDSILVYLGYK

Secondary structure (DSSP, 8-state):
---------------TTS-HHHHHHHHHHHHHHH-SS--HHHHHHHHHHHHHSHHHHHHHHTTSTTHHHHHHHHHHHHHT--